Protein AF-A0A7X7BZ34-F1 (afdb_monomer)

Radius of gyration: 19.36 Å; Cα contacts (8 Å, |Δi|>4): 302; chains: 1; bounding box: 73×27×39 Å

Sequence (158 aa):
MKRILVLFIMVAILLSGCAGNSQFKVGEKMSEINNKHTPYISINSLNAYESSGNYFIVIGTEGVAEKLVEFSSERQSIRAQGLNLVKSQDINKFLNMDINKLKKELGQPHVDVGSGFYIPAYITDDAYLICFELEDDIVFEVIKRDLLTNDIIARVNN

Solvent-accessible surface area (backbone atoms only — not comparable to full-atom values): 8963 Å² total; per-residue (Å²): 115,78,73,62,58,55,54,56,56,54,54,54,55,65,71,62,67,75,70,69,78,67,89,73,59,66,72,40,46,43,65,65,50,52,74,77,43,74,60,84,39,79,43,81,43,38,33,25,34,76,56,97,74,29,37,37,43,34,35,37,56,100,57,27,22,57,24,35,38,33,26,43,82,85,32,43,64,75,48,66,40,81,63,80,65,39,78,79,69,79,65,71,79,50,57,73,32,44,51,68,59,50,34,71,76,70,42,77,62,75,44,61,58,41,89,94,51,83,20,48,21,40,45,29,47,63,45,31,37,41,38,37,39,60,53,96,58,22,24,46,31,39,38,35,29,35,62,86,79,70,42,77,79,46,74,48,71,122

Foldseek 3Di:
DVVVVVVVVVVVVVVVPPPPPPPDDFFDFLVVVCVVFPFPDDQPQWTWTDDPQKIKIFRDDPRTGHWIWIAHPQQATPDIDNDDAAADDDPQVQAFPAQVVVCVVGNFAPDQRDDVDGWGWGAHRSAWIWTFDDDPRTGAKIWIAHSVPRDGPDIDGD

pLDDT: mean 90.13, std 16.09, range [41.19, 98.75]

Nearest PDB structures (foldseek):
  3v4r-assembly1_A  TM=5.993E-01  e=7.724E-01  Bacillus subtilis
  3v4r-assembly1_B  TM=5.980E-01  e=8.610E-01  Bacillus subtilis
  5ndv-assembly2_S4  TM=2.446E-01  e=5.003E-01  Saccharomyces cerevisiae S288C
  7qep-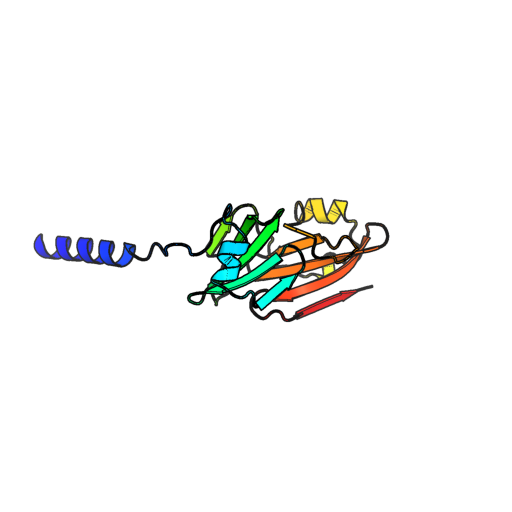assembly1_S4  TM=3.205E-01  e=1.403E+00  Encephalitozoon cuniculi GB-M1
  9cai-assembly1_AE  TM=2.399E-01  e=7.316E-01  Caenorhabditis elegans

Mean predicted aligned error: 7.49 Å

Structure (mmCIF, N/CA/C/O backbone):
data_AF-A0A7X7BZ34-F1
#
_entry.id   AF-A0A7X7BZ34-F1
#
loop_
_atom_site.group_PDB
_atom_site.id
_atom_site.type_symbol
_atom_site.label_atom_id
_atom_site.label_alt_id
_atom_site.label_comp_id
_atom_site.label_asym_id
_atom_site.label_entity_id
_atom_site.label_seq_id
_atom_site.pdbx_PDB_ins_code
_atom_site.Cartn_x
_atom_site.Cartn_y
_atom_site.Cartn_z
_atom_site.occupancy
_atom_site.B_iso_or_equiv
_atom_site.auth_seq_id
_atom_site.auth_comp_id
_atom_site.auth_asym_id
_atom_site.auth_atom_id
_atom_site.pdbx_PDB_model_num
ATOM 1 N N . MET A 1 1 ? -55.205 -5.028 3.505 1.00 49.44 1 MET A N 1
ATOM 2 C CA . MET A 1 1 ? -54.077 -4.583 2.650 1.00 49.44 1 MET A CA 1
ATOM 3 C C . MET A 1 1 ? -53.253 -3.439 3.250 1.00 49.44 1 MET A C 1
ATOM 5 O O . MET A 1 1 ? -52.039 -3.561 3.258 1.00 49.44 1 MET A O 1
ATOM 9 N N . LYS A 1 2 ? -53.848 -2.384 3.836 1.00 46.62 2 LYS A N 1
ATOM 10 C CA . LYS A 1 2 ? -53.083 -1.256 4.427 1.00 46.62 2 LYS A CA 1
ATOM 11 C C . LYS A 1 2 ? -52.150 -1.623 5.602 1.00 46.62 2 LYS A C 1
ATOM 13 O O . LYS A 1 2 ? -51.120 -0.990 5.760 1.00 46.62 2 LYS A O 1
ATOM 18 N N . ARG A 1 3 ? -52.469 -2.657 6.396 1.00 48.53 3 ARG A N 1
ATOM 19 C CA . ARG A 1 3 ? -51.644 -3.089 7.550 1.00 48.53 3 ARG A CA 1
ATOM 20 C C . ARG A 1 3 ? -50.399 -3.907 7.173 1.00 48.53 3 ARG A C 1
ATOM 22 O O . ARG A 1 3 ? -49.432 -3.893 7.918 1.00 48.53 3 ARG A O 1
ATOM 29 N N . ILE A 1 4 ? -50.408 -4.575 6.016 1.00 54.84 4 ILE A N 1
ATOM 30 C CA . ILE A 1 4 ? -49.273 -5.386 5.532 1.00 54.84 4 ILE A CA 1
ATOM 31 C C . ILE A 1 4 ? -48.187 -4.482 4.926 1.00 54.84 4 ILE A C 1
ATOM 33 O O . ILE A 1 4 ? -47.002 -4.737 5.106 1.00 54.84 4 ILE A O 1
ATOM 37 N N . LEU A 1 5 ? -48.588 -3.375 4.289 1.00 53.09 5 LEU A N 1
ATOM 38 C CA . LEU A 1 5 ? -47.661 -2.409 3.692 1.00 53.09 5 LEU A CA 1
ATOM 39 C C . LEU A 1 5 ? -46.805 -1.677 4.747 1.00 53.09 5 LEU A C 1
ATOM 41 O O . LEU A 1 5 ? -45.637 -1.396 4.507 1.00 53.09 5 LEU A O 1
ATOM 45 N N . VAL A 1 6 ? -47.365 -1.416 5.935 1.00 57.03 6 VAL A N 1
ATOM 46 C CA . VAL A 1 6 ? -46.649 -0.755 7.044 1.00 57.03 6 VAL A CA 1
ATOM 47 C C . VAL A 1 6 ? -45.566 -1.665 7.635 1.00 57.03 6 VAL A C 1
ATOM 49 O O . VAL A 1 6 ? -44.497 -1.182 8.001 1.00 57.03 6 VAL A O 1
ATOM 52 N N . LEU A 1 7 ? -45.800 -2.982 7.669 1.00 51.62 7 LEU A N 1
ATOM 53 C CA . LEU A 1 7 ? -44.834 -3.946 8.201 1.00 51.62 7 LEU A CA 1
ATOM 54 C C . LEU A 1 7 ? -43.578 -4.049 7.316 1.00 51.62 7 LEU A C 1
ATOM 56 O O . LEU A 1 7 ? -42.468 -4.120 7.833 1.00 51.62 7 LEU A O 1
ATOM 60 N N . PHE A 1 8 ? -43.740 -3.986 5.989 1.00 54.72 8 PHE A N 1
ATOM 61 C CA . PHE A 1 8 ? -42.615 -4.028 5.044 1.00 54.72 8 PHE A CA 1
ATOM 62 C C . PHE A 1 8 ? -41.714 -2.788 5.122 1.00 54.72 8 PHE A C 1
ATOM 64 O O . PHE A 1 8 ? -40.497 -2.905 4.997 1.00 54.72 8 PHE A O 1
ATOM 71 N N . ILE A 1 9 ? -42.286 -1.613 5.395 1.00 56.12 9 ILE A N 1
ATOM 72 C CA . ILE A 1 9 ? -41.516 -0.372 5.559 1.00 56.12 9 ILE A CA 1
ATOM 73 C C . ILE A 1 9 ? -40.713 -0.399 6.871 1.00 56.12 9 ILE A C 1
ATOM 75 O O . ILE A 1 9 ? -39.565 0.035 6.894 1.00 56.12 9 ILE A O 1
ATOM 79 N N . MET A 1 10 ? -41.260 -0.976 7.948 1.00 51.56 10 MET A N 1
ATOM 80 C CA . MET A 1 10 ? -40.542 -1.112 9.224 1.00 51.56 10 MET A CA 1
ATOM 81 C C . MET A 1 10 ? -39.366 -2.102 9.147 1.00 51.56 10 MET A C 1
ATOM 83 O O . MET A 1 10 ? -38.316 -1.847 9.732 1.00 51.56 10 MET A O 1
ATOM 87 N N . VA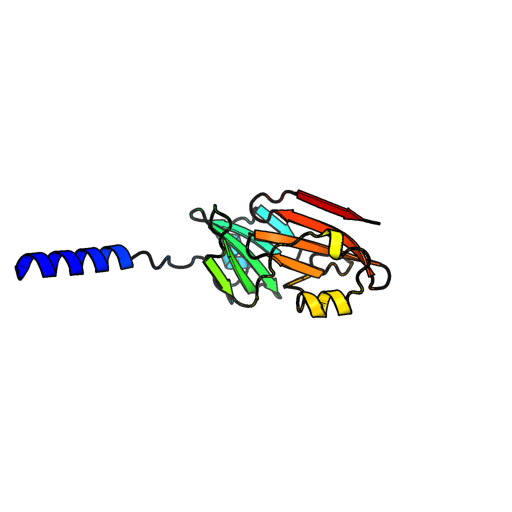L A 1 11 ? -39.503 -3.193 8.381 1.00 55.12 11 VAL A N 1
ATOM 88 C CA . VAL A 1 11 ? -38.413 -4.161 8.150 1.00 55.12 11 VAL A CA 1
ATOM 89 C C . VAL A 1 11 ? -37.300 -3.561 7.279 1.00 55.12 11 VAL A C 1
ATOM 91 O O . VAL A 1 11 ? -36.125 -3.800 7.547 1.00 55.12 11 VAL A O 1
ATOM 94 N N . ALA A 1 12 ? -37.636 -2.715 6.300 1.00 56.34 12 ALA A N 1
ATOM 95 C CA . ALA A 1 12 ? -36.636 -2.017 5.485 1.00 56.34 12 ALA A CA 1
ATOM 96 C C . ALA A 1 12 ? -35.788 -1.020 6.304 1.00 56.34 12 ALA A C 1
ATOM 98 O O . ALA A 1 12 ? -34.589 -0.881 6.064 1.00 56.34 12 ALA A O 1
ATOM 99 N N . ILE A 1 13 ? -36.377 -0.370 7.316 1.00 54.69 13 ILE A N 1
ATOM 100 C CA . ILE A 1 13 ? -35.661 0.572 8.195 1.00 54.69 13 ILE A CA 1
ATOM 101 C C . ILE A 1 13 ? -34.742 -0.170 9.183 1.00 54.69 13 ILE A C 1
ATOM 103 O O . ILE A 1 13 ? -33.645 0.306 9.463 1.00 54.69 13 ILE A O 1
ATOM 107 N N . LEU A 1 14 ? -35.124 -1.366 9.648 1.00 49.72 14 LEU A N 1
ATOM 108 C CA . LEU A 1 14 ? -34.273 -2.200 10.513 1.00 49.72 14 LEU A CA 1
ATOM 109 C C . LEU A 1 14 ? -33.054 -2.784 9.777 1.00 49.72 14 LEU A C 1
ATOM 111 O O . LEU A 1 14 ? -32.010 -2.977 10.391 1.00 49.72 14 LEU A O 1
ATOM 115 N N . LEU A 1 15 ? -33.155 -3.005 8.463 1.00 49.62 15 LEU A N 1
ATOM 116 C CA . LEU A 1 15 ? -32.031 -3.445 7.623 1.00 49.62 15 LEU A CA 1
ATOM 117 C C . LEU A 1 15 ? -31.110 -2.295 7.180 1.00 49.62 15 LEU A C 1
ATOM 119 O O . LEU A 1 15 ? -30.012 -2.540 6.693 1.00 49.62 15 LEU A O 1
ATOM 123 N N . SER A 1 16 ? -31.527 -1.043 7.380 1.00 47.03 16 SER A N 1
ATOM 124 C CA . SER A 1 16 ? -30.736 0.150 7.041 1.00 47.03 16 SER A CA 1
ATOM 125 C C . SER A 1 16 ? -29.812 0.605 8.187 1.00 47.03 16 SER A C 1
ATOM 127 O O . SER A 1 16 ? -29.106 1.601 8.056 1.00 47.03 16 SER A O 1
ATOM 129 N N . GLY A 1 17 ? -29.823 -0.106 9.323 1.00 43.59 17 GLY A N 1
ATOM 130 C CA . GLY A 1 17 ? -29.117 0.258 10.558 1.00 43.59 17 GLY A CA 1
ATOM 131 C C . GLY A 1 17 ? -27.649 -0.173 10.655 1.00 43.59 17 GLY A C 1
ATOM 132 O O . GLY A 1 17 ? -27.000 0.150 11.645 1.00 43.59 17 GLY A O 1
ATOM 133 N N . CYS A 1 18 ? -27.092 -0.854 9.653 1.00 43.91 18 CYS A N 1
ATOM 134 C CA . CYS A 1 18 ? -25.664 -1.184 9.605 1.00 43.91 18 CYS A CA 1
ATOM 135 C C . CYS A 1 18 ? -24.870 -0.129 8.822 1.00 43.91 18 CYS A C 1
ATOM 137 O O . CYS A 1 18 ? -24.032 -0.459 7.990 1.00 43.91 18 CYS A O 1
ATOM 139 N N . ALA A 1 19 ? -25.104 1.158 9.090 1.00 41.19 19 ALA A N 1
ATOM 140 C CA . ALA A 1 19 ? -24.083 2.160 8.815 1.00 41.19 19 ALA A CA 1
ATOM 141 C C . ALA A 1 19 ? -22.983 1.947 9.862 1.00 41.19 19 ALA A C 1
ATOM 143 O O . ALA A 1 19 ? -23.014 2.539 10.941 1.00 41.19 19 ALA A O 1
ATOM 144 N N . GLY A 1 20 ? -22.086 0.995 9.583 1.00 43.78 20 GLY A N 1
ATOM 145 C CA . GLY A 1 20 ? -20.952 0.669 10.435 1.00 43.78 20 GLY A CA 1
ATOM 146 C C . GLY A 1 20 ? -20.246 1.961 10.804 1.00 43.78 20 GLY A C 1
ATOM 147 O O . GLY A 1 20 ? -19.800 2.705 9.929 1.00 43.78 20 GLY A O 1
ATOM 148 N N . ASN A 1 21 ? -20.230 2.272 12.096 1.00 52.78 21 ASN A N 1
ATOM 149 C CA . ASN A 1 21 ? -19.551 3.446 12.605 1.00 52.78 21 ASN A CA 1
ATOM 150 C C . ASN A 1 21 ? -18.066 3.206 12.330 1.00 52.78 21 ASN A C 1
ATOM 152 O O . ASN A 1 21 ? -17.414 2.431 13.024 1.00 52.78 21 ASN A O 1
ATOM 156 N N . SER A 1 22 ? -17.589 3.741 11.212 1.00 59.72 22 SER A N 1
ATOM 157 C CA . SER A 1 22 ? -16.316 3.339 10.643 1.00 59.72 22 SER A CA 1
ATOM 158 C C . SER A 1 22 ? -15.207 3.636 11.646 1.00 59.72 22 SER A C 1
ATOM 160 O O . SER A 1 22 ? -15.065 4.792 12.058 1.00 59.72 22 SER A O 1
ATOM 162 N N . GLN A 1 23 ? -14.467 2.609 12.054 1.00 80.56 23 GLN A N 1
ATOM 163 C CA . GLN A 1 23 ? -13.676 2.683 13.277 1.00 80.56 23 GLN A CA 1
ATOM 164 C C . GLN A 1 23 ? -12.515 3.669 13.190 1.00 80.56 23 GLN A C 1
ATOM 166 O O . GLN A 1 23 ? -12.241 4.339 14.179 1.00 80.56 23 GLN A O 1
ATOM 171 N N . PHE A 1 24 ? -11.873 3.768 12.019 1.00 90.81 24 PHE A N 1
ATOM 172 C CA . PHE A 1 24 ? -10.771 4.703 11.759 1.00 90.81 24 PHE A CA 1
ATOM 173 C C . PHE A 1 24 ? -11.175 5.768 10.743 1.00 90.81 24 PHE A C 1
ATOM 175 O O . PHE A 1 24 ? -12.029 5.519 9.880 1.00 90.81 24 PHE A O 1
ATOM 182 N N . LYS A 1 25 ? -10.538 6.937 10.787 1.00 93.62 25 LYS A N 1
ATOM 183 C CA . LYS A 1 25 ? -10.755 8.022 9.816 1.00 93.62 25 LYS A CA 1
ATOM 184 C C . LYS A 1 25 ? -9.452 8.735 9.469 1.00 93.62 25 LYS A C 1
ATOM 186 O O . LYS A 1 25 ? -8.550 8.846 10.293 1.00 93.62 25 LYS A O 1
ATOM 191 N N . VAL A 1 26 ? -9.380 9.260 8.245 1.00 96.62 26 VAL A N 1
ATOM 192 C CA . VAL A 1 26 ? -8.323 10.212 7.872 1.00 96.62 26 VAL A CA 1
ATOM 193 C C . VAL A 1 26 ? -8.418 11.438 8.786 1.00 96.62 26 VAL A C 1
ATOM 195 O O . VAL A 1 26 ? -9.515 11.905 9.093 1.00 96.62 26 VAL A O 1
ATOM 198 N N . GLY A 1 27 ? -7.269 11.936 9.236 1.00 96.62 27 GLY A N 1
ATOM 199 C CA . GLY A 1 27 ? -7.138 13.022 10.206 1.00 96.62 27 GLY A CA 1
ATOM 200 C C . GLY A 1 27 ? -7.040 12.564 11.665 1.00 96.62 27 GLY A C 1
ATOM 201 O O . GLY A 1 27 ? -6.705 13.376 12.527 1.00 96.62 27 GLY A O 1
ATOM 202 N N . GLU A 1 28 ? -7.291 11.287 11.968 1.00 95.81 28 GLU A N 1
ATOM 203 C CA . GLU A 1 28 ? -7.055 10.749 13.310 1.00 95.81 28 GLU A CA 1
ATOM 204 C C . GLU A 1 28 ? -5.559 10.685 13.624 1.00 95.81 28 GLU A C 1
ATOM 206 O O . GLU A 1 28 ? -4.719 10.427 12.757 1.00 95.81 28 GLU A O 1
ATOM 211 N N . LYS A 1 29 ? -5.209 10.900 14.895 1.00 97.31 29 LYS A N 1
ATOM 212 C CA . LYS A 1 29 ? -3.826 10.743 15.342 1.00 97.31 29 LYS A CA 1
ATOM 213 C C . LYS A 1 29 ? -3.457 9.267 15.334 1.00 97.31 29 LYS A C 1
ATOM 215 O O . LYS A 1 29 ? -4.142 8.447 15.944 1.00 97.31 29 LYS A O 1
ATOM 220 N N . MET A 1 30 ? -2.307 8.945 14.753 1.00 97.25 30 MET A N 1
ATOM 221 C CA . MET A 1 30 ? -1.771 7.583 14.752 1.00 97.25 30 MET A CA 1
ATOM 222 C C . MET A 1 30 ? -1.589 7.047 16.175 1.00 97.25 30 MET A C 1
ATOM 224 O O . MET A 1 30 ? -1.812 5.866 16.416 1.00 97.25 30 MET A O 1
ATOM 228 N N . SER A 1 31 ? -1.252 7.905 17.144 1.00 96.19 31 SER A N 1
ATOM 229 C CA . SER A 1 31 ? -1.155 7.512 18.555 1.00 96.19 31 SER A CA 1
ATOM 230 C C . SER A 1 31 ? -2.495 7.073 19.151 1.00 96.19 31 SER A C 1
ATOM 232 O O . SER A 1 31 ? -2.530 6.132 19.936 1.00 96.19 31 SER A O 1
ATOM 234 N N . GLU A 1 32 ? -3.608 7.700 18.772 1.00 95.06 32 GLU A N 1
ATOM 235 C CA . GLU A 1 32 ? -4.939 7.319 19.257 1.00 95.06 32 GLU A CA 1
ATOM 236 C C . GLU A 1 32 ? -5.387 5.973 18.679 1.00 95.06 32 GLU A C 1
ATOM 238 O O . GLU A 1 32 ? -5.967 5.166 19.409 1.00 95.06 32 GLU A O 1
ATOM 243 N N . ILE A 1 33 ? -5.070 5.715 17.405 1.00 95.50 33 ILE A N 1
ATOM 244 C CA . ILE A 1 33 ? -5.289 4.416 16.757 1.00 95.50 33 ILE A CA 1
ATOM 245 C C . ILE A 1 33 ? -4.426 3.350 17.447 1.00 95.50 33 ILE A C 1
ATOM 247 O O . ILE A 1 33 ? -4.956 2.358 17.945 1.00 95.50 33 ILE A O 1
ATOM 251 N N . ASN A 1 34 ? -3.116 3.593 17.563 1.00 94.88 34 ASN A N 1
ATOM 252 C CA . ASN A 1 34 ? -2.142 2.642 18.111 1.00 94.88 34 ASN A CA 1
ATOM 253 C C . ASN A 1 34 ? -2.355 2.321 19.598 1.00 94.88 34 ASN A C 1
ATOM 255 O O . ASN A 1 34 ? -2.001 1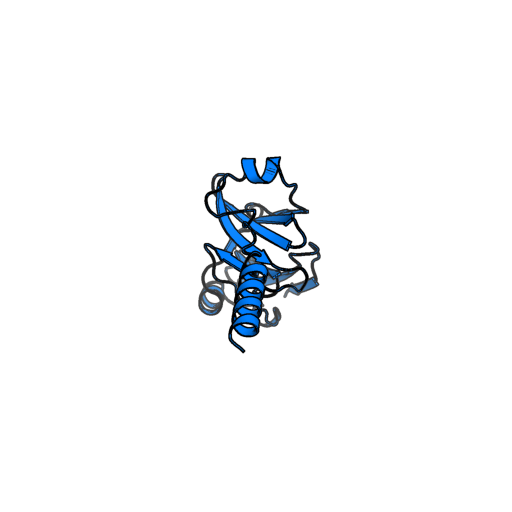.238 20.053 1.00 94.88 34 ASN A O 1
ATOM 259 N N . ASN A 1 35 ? -2.956 3.234 20.364 1.00 93.62 35 ASN A N 1
ATOM 260 C CA . ASN A 1 35 ? -3.309 2.980 21.763 1.00 93.62 35 ASN A CA 1
ATOM 261 C C . ASN A 1 35 ? -4.494 2.013 21.919 1.00 93.62 35 ASN A C 1
ATOM 263 O O . ASN A 1 35 ? -4.669 1.431 22.987 1.00 93.62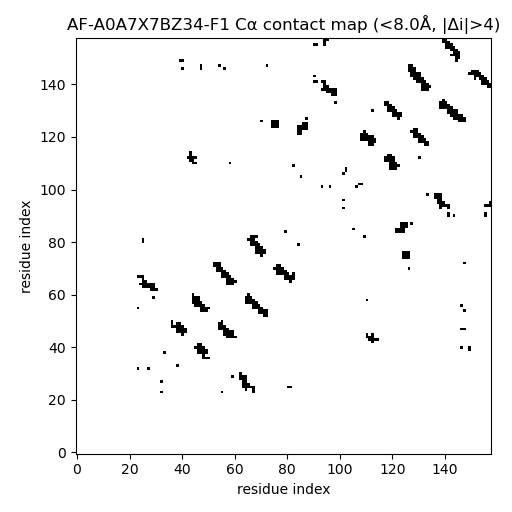 35 ASN A O 1
ATOM 267 N N . LYS A 1 36 ? -5.334 1.873 20.887 1.00 93.00 36 LYS A N 1
ATOM 268 C CA . LYS A 1 36 ? -6.525 1.005 20.896 1.00 93.00 36 LYS A CA 1
ATOM 269 C C . LYS A 1 36 ? -6.331 -0.266 20.070 1.00 93.00 36 LYS A C 1
ATOM 271 O O . LYS A 1 36 ? -7.007 -1.258 20.324 1.00 93.00 36 LYS A O 1
ATOM 276 N N . HIS A 1 37 ? -5.430 -0.223 19.091 1.00 94.75 37 HIS A N 1
ATOM 277 C CA . HIS A 1 37 ? -5.209 -1.278 18.112 1.00 94.75 37 HIS A CA 1
ATOM 278 C C . HIS A 1 37 ? -3.721 -1.512 17.902 1.00 94.75 37 HIS A C 1
ATOM 280 O O . HIS A 1 37 ? -2.963 -0.577 17.659 1.00 94.75 37 HIS A O 1
ATOM 286 N N . THR A 1 38 ? -3.308 -2.774 17.931 1.00 95.25 38 THR A N 1
ATOM 287 C CA . THR A 1 38 ? -1.947 -3.162 17.563 1.00 95.25 38 THR A CA 1
ATOM 288 C C . THR A 1 38 ? -1.905 -3.465 16.066 1.00 95.25 38 THR A C 1
ATOM 290 O O . THR A 1 38 ? -2.691 -4.300 15.612 1.00 95.25 38 THR A O 1
ATOM 293 N N . PRO A 1 39 ? -1.031 -2.810 15.284 1.00 97.38 39 PRO A N 1
ATOM 294 C CA . PRO A 1 39 ? -0.878 -3.154 13.880 1.00 97.38 39 PRO A CA 1
ATOM 295 C C . PRO A 1 39 ? -0.205 -4.526 13.739 1.00 97.38 39 PRO A C 1
ATOM 297 O O . PRO A 1 39 ? 0.767 -4.813 14.439 1.00 97.38 39 PRO A O 1
ATOM 300 N N . TYR A 1 40 ? -0.689 -5.360 12.818 1.00 97.62 40 TYR A N 1
ATOM 301 C CA . TYR A 1 40 ? -0.034 -6.629 12.462 1.00 97.62 40 TYR A CA 1
ATOM 302 C C . TYR A 1 40 ? 0.959 -6.469 11.297 1.00 97.62 40 TYR A C 1
ATOM 304 O O . TYR A 1 40 ? 1.816 -7.328 11.092 1.00 97.62 40 TYR A O 1
ATOM 312 N N . ILE A 1 41 ? 0.891 -5.346 10.570 1.00 98.00 41 ILE A N 1
ATOM 313 C CA . ILE A 1 41 ? 1.921 -4.889 9.625 1.00 98.00 41 ILE A CA 1
ATOM 314 C C . ILE A 1 41 ? 2.308 -3.466 10.003 1.00 98.00 41 ILE A C 1
ATOM 316 O O . ILE A 1 41 ? 1.435 -2.614 10.145 1.00 98.00 41 ILE A O 1
ATOM 320 N N . SER A 1 42 ? 3.606 -3.195 10.102 1.00 96.88 42 SER A N 1
ATOM 321 C CA . SER A 1 42 ? 4.145 -1.840 10.206 1.00 96.88 42 SER A CA 1
ATOM 322 C C . SER A 1 42 ? 5.366 -1.735 9.295 1.00 96.88 42 SER A C 1
ATOM 324 O O . SER A 1 42 ? 6.361 -2.429 9.506 1.00 96.88 42 SER A O 1
ATOM 326 N N . ILE A 1 43 ? 5.255 -0.936 8.232 1.00 95.88 43 ILE A N 1
ATOM 327 C CA . ILE A 1 43 ? 6.304 -0.709 7.233 1.00 95.88 43 ILE A CA 1
ATOM 328 C C . ILE A 1 43 ? 6.371 0.798 6.978 1.00 95.88 43 ILE A C 1
ATOM 330 O O . ILE A 1 43 ? 5.537 1.352 6.260 1.00 95.88 43 ILE A O 1
ATOM 334 N N . ASN A 1 44 ? 7.356 1.466 7.582 1.00 94.62 44 ASN A N 1
ATOM 335 C CA . ASN A 1 44 ? 7.458 2.929 7.605 1.00 94.62 44 ASN A CA 1
ATOM 336 C C . ASN A 1 44 ? 6.132 3.595 8.020 1.00 94.62 44 ASN A C 1
ATOM 338 O O . ASN A 1 44 ? 5.641 3.392 9.128 1.00 94.62 44 ASN A O 1
ATOM 342 N N . SER A 1 45 ? 5.551 4.405 7.133 1.00 95.25 45 SER A N 1
ATOM 343 C CA . SER A 1 45 ? 4.295 5.119 7.343 1.00 95.25 45 SER A CA 1
ATOM 344 C C . SER A 1 45 ? 3.059 4.240 7.154 1.00 95.25 45 SER A C 1
ATOM 346 O O . SER A 1 45 ? 1.977 4.630 7.595 1.00 95.25 45 SER A O 1
ATOM 348 N N . LEU A 1 46 ? 3.184 3.060 6.537 1.00 98.12 46 LEU A N 1
ATOM 349 C CA . LEU A 1 46 ? 2.079 2.130 6.327 1.00 98.12 46 LEU A CA 1
ATOM 350 C C . LEU A 1 46 ? 1.900 1.219 7.542 1.00 98.12 46 LEU A C 1
ATOM 352 O O . LEU A 1 46 ? 2.821 0.521 7.959 1.00 98.12 46 LEU A O 1
ATOM 356 N N . ASN A 1 47 ? 0.681 1.176 8.072 1.00 98.25 47 ASN A N 1
ATOM 357 C CA . ASN A 1 47 ? 0.282 0.282 9.150 1.00 98.25 47 ASN A CA 1
ATOM 358 C C . ASN A 1 47 ? -1.003 -0.458 8.766 1.00 98.25 47 ASN A C 1
ATOM 360 O O . ASN A 1 47 ? -1.931 0.152 8.234 1.00 98.25 47 ASN A O 1
ATOM 364 N N . ALA A 1 48 ? -1.066 -1.759 9.042 1.00 98.31 48 ALA A N 1
ATOM 365 C CA . ALA A 1 48 ? -2.257 -2.576 8.837 1.00 98.31 48 ALA A CA 1
ATOM 366 C C . ALA A 1 48 ? -2.817 -3.056 10.176 1.00 98.31 48 ALA A C 1
ATOM 368 O O . ALA A 1 48 ? -2.074 -3.560 11.019 1.00 98.31 48 ALA A O 1
ATOM 369 N N . TYR A 1 49 ? -4.127 -2.926 10.348 1.00 98.00 49 TYR A N 1
ATOM 370 C CA . TYR A 1 49 ? -4.850 -3.297 11.562 1.00 98.00 49 TYR A CA 1
ATOM 371 C C . TYR A 1 49 ? -6.029 -4.188 11.212 1.00 98.00 49 TYR A C 1
ATOM 373 O O . TYR A 1 49 ? -6.644 -4.030 10.158 1.00 98.00 49 TYR A O 1
ATOM 381 N N . GLU A 1 50 ? -6.358 -5.105 12.108 1.00 95.94 50 GLU A N 1
ATOM 382 C CA . GLU A 1 50 ? -7.582 -5.888 12.034 1.00 95.94 50 GLU A CA 1
ATOM 383 C C . GLU A 1 50 ? -8.538 -5.370 13.105 1.00 95.94 50 GLU A C 1
ATOM 385 O O . GLU A 1 50 ? -8.146 -5.157 14.257 1.00 95.94 50 GLU A O 1
ATOM 390 N N . SER A 1 51 ? -9.791 -5.129 12.729 1.00 93.38 51 SER A N 1
ATOM 391 C CA . SER A 1 51 ? -10.816 -4.777 13.700 1.00 93.38 51 SER A CA 1
ATOM 392 C C . SER A 1 51 ? -12.211 -5.122 13.205 1.00 93.38 51 SER A C 1
ATOM 394 O O . SER A 1 51 ? -12.581 -4.819 12.074 1.00 93.38 51 SER A O 1
ATOM 396 N N . SER A 1 52 ? -13.013 -5.734 14.078 1.00 90.19 52 SER A N 1
ATOM 397 C CA . SER A 1 52 ? -14.396 -6.137 13.780 1.00 90.19 52 SER A CA 1
ATOM 398 C C . SER A 1 52 ? -14.543 -6.990 12.504 1.00 90.19 52 SER A C 1
ATOM 400 O O . SER A 1 52 ? -15.555 -6.891 11.819 1.00 90.19 52 SER A O 1
ATOM 402 N N . GLY A 1 53 ? -13.535 -7.810 12.176 1.00 91.56 53 GLY A N 1
ATOM 403 C CA . GLY A 1 53 ? -13.514 -8.662 10.977 1.00 91.56 53 GLY A CA 1
ATOM 404 C C . GLY A 1 53 ? -13.106 -7.958 9.676 1.00 91.56 53 GLY A C 1
ATOM 405 O O . GLY A 1 53 ? -13.032 -8.613 8.640 1.00 91.56 53 GLY A O 1
ATOM 406 N N . ASN A 1 54 ? -12.813 -6.655 9.723 1.00 96.44 54 ASN A N 1
ATOM 407 C CA . ASN A 1 54 ? -12.297 -5.887 8.592 1.00 96.44 54 ASN A CA 1
ATOM 408 C C . ASN A 1 54 ? -10.812 -5.558 8.778 1.00 96.44 54 ASN A C 1
ATOM 410 O O . ASN A 1 54 ? -10.284 -5.530 9.894 1.00 96.44 54 ASN A O 1
ATOM 414 N N . TYR A 1 55 ? -10.160 -5.237 7.664 1.00 97.94 55 TYR A N 1
ATOM 415 C CA . TYR A 1 55 ? -8.747 -4.893 7.596 1.00 97.94 55 TYR A CA 1
ATOM 416 C C . TYR A 1 55 ? -8.583 -3.431 7.197 1.00 97.94 55 TYR A C 1
ATOM 418 O O . TYR A 1 55 ? -9.122 -2.984 6.187 1.00 97.94 55 TYR A O 1
ATOM 426 N N . PHE A 1 56 ? -7.821 -2.678 7.981 1.00 98.00 56 PHE A N 1
ATOM 427 C CA . PHE A 1 56 ? -7.607 -1.249 7.790 1.00 98.00 56 PHE A CA 1
ATOM 428 C C . PHE A 1 56 ? -6.144 -1.002 7.467 1.00 98.00 56 PHE A C 1
ATOM 430 O O . PHE A 1 56 ? -5.279 -1.288 8.292 1.00 98.00 56 PHE A O 1
ATOM 437 N N . ILE A 1 57 ? -5.872 -0.437 6.294 1.00 98.50 57 ILE A N 1
ATOM 438 C CA . ILE A 1 57 ? -4.530 -0.015 5.898 1.00 98.50 57 ILE A CA 1
ATOM 439 C C . ILE A 1 57 ? -4.469 1.500 6.013 1.00 98.50 57 ILE A C 1
ATOM 441 O O . ILE A 1 57 ? -5.164 2.220 5.293 1.00 98.50 57 ILE A O 1
ATOM 445 N N . VAL A 1 58 ? -3.655 1.971 6.949 1.00 98.31 58 VAL A N 1
ATOM 446 C CA . VAL A 1 58 ? -3.478 3.381 7.285 1.00 98.31 58 VAL A CA 1
ATOM 447 C C . VAL A 1 58 ? -2.087 3.807 6.843 1.00 98.31 58 VAL A C 1
ATOM 449 O O . VAL A 1 58 ? -1.103 3.182 7.230 1.00 98.31 58 VAL A O 1
ATOM 452 N N . ILE A 1 59 ? -1.990 4.882 6.066 1.00 98.50 59 ILE A N 1
ATOM 453 C CA . ILE A 1 59 ? -0.710 5.534 5.771 1.00 98.50 59 ILE A CA 1
ATOM 454 C C . ILE A 1 59 ? -0.685 6.840 6.555 1.00 98.50 59 I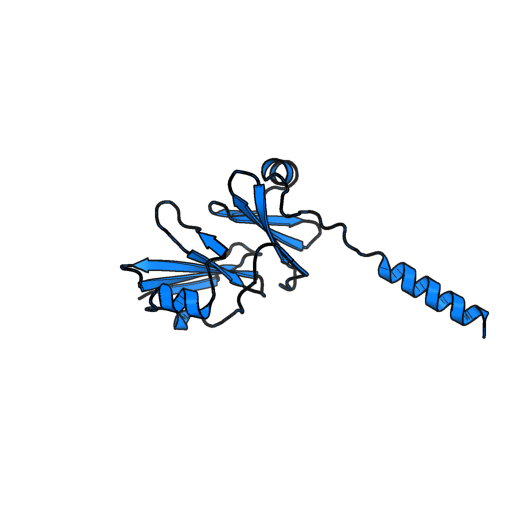LE A C 1
ATOM 456 O O . ILE A 1 59 ? -1.532 7.714 6.339 1.00 98.50 59 ILE A O 1
ATOM 460 N N . GLY A 1 60 ? 0.250 6.932 7.498 1.00 96.88 60 GLY A N 1
ATOM 461 C CA . GLY A 1 60 ? 0.390 8.071 8.392 1.00 96.88 60 GLY A CA 1
ATOM 462 C C . GLY A 1 60 ? 1.617 8.922 8.085 1.00 96.88 60 GLY A C 1
ATOM 463 O O . GLY A 1 60 ? 2.720 8.397 7.958 1.00 96.88 60 GLY A O 1
ATOM 464 N N . THR A 1 61 ? 1.435 10.237 8.061 1.00 93.75 61 THR A N 1
ATOM 465 C CA . THR A 1 61 ? 2.510 11.226 7.901 1.00 93.75 61 THR A CA 1
ATOM 466 C C . THR A 1 61 ? 2.458 12.168 9.097 1.00 93.75 61 THR A C 1
ATOM 468 O O . THR A 1 61 ? 1.375 12.517 9.564 1.00 93.75 61 THR A O 1
ATOM 471 N N . GLU A 1 62 ? 3.615 12.512 9.669 1.00 93.31 62 GLU A N 1
ATOM 472 C CA . GLU A 1 62 ? 3.708 13.416 10.835 1.00 93.31 62 GLU A CA 1
ATOM 473 C C . GLU A 1 62 ? 2.807 13.015 12.027 1.00 93.31 62 GLU A C 1
ATOM 475 O O . GLU A 1 62 ? 2.342 13.842 12.810 1.00 93.31 62 GLU A O 1
ATOM 480 N N . GLY A 1 63 ? 2.562 11.710 12.192 1.00 94.81 63 GLY A N 1
ATOM 481 C CA . GLY A 1 63 ? 1.752 11.170 13.286 1.00 94.81 63 GLY A CA 1
ATOM 482 C C . GLY A 1 63 ? 0.236 11.267 13.085 1.00 94.81 63 GLY A C 1
ATOM 483 O O . GLY A 1 63 ? -0.508 10.984 14.026 1.00 94.81 63 GLY A O 1
ATOM 484 N N . VAL A 1 64 ? -0.237 11.608 11.885 1.00 97.62 64 VAL A N 1
ATOM 485 C CA . VAL A 1 64 ? -1.662 11.676 11.525 1.00 97.62 64 VAL A CA 1
ATOM 486 C C . VAL A 1 64 ? -1.959 10.719 10.373 1.00 97.62 64 VAL A C 1
ATOM 488 O O . VAL A 1 64 ? -1.157 10.583 9.455 1.00 97.62 64 VAL A O 1
ATOM 491 N N . ALA A 1 65 ? -3.109 10.047 10.413 1.00 98.00 65 ALA A N 1
ATOM 492 C CA . ALA A 1 65 ? -3.587 9.204 9.323 1.00 98.00 65 ALA A CA 1
ATOM 493 C C . ALA A 1 65 ? -3.965 10.068 8.106 1.00 98.00 65 ALA A C 1
ATOM 495 O O . ALA A 1 65 ? -4.965 10.780 8.146 1.00 98.00 65 ALA A O 1
ATOM 496 N N . GLU A 1 66 ? -3.203 9.999 7.015 1.00 98.12 66 GLU A N 1
ATOM 497 C CA . GLU A 1 66 ? -3.475 10.772 5.792 1.00 98.12 66 GLU A CA 1
ATOM 498 C C . GLU A 1 66 ? -4.270 9.983 4.757 1.00 98.12 66 GLU A C 1
ATOM 500 O O . GLU A 1 66 ? -5.110 10.536 4.046 1.00 98.12 66 GLU A O 1
ATOM 505 N N . LYS A 1 67 ? -4.003 8.679 4.666 1.00 98.38 67 LYS A N 1
ATOM 506 C CA . LYS A 1 67 ? -4.691 7.777 3.742 1.00 98.38 67 LYS A CA 1
ATOM 507 C C . LYS A 1 67 ? -5.205 6.576 4.507 1.00 98.38 67 LYS A C 1
ATOM 509 O O . LYS A 1 67 ? -4.555 6.087 5.430 1.00 98.38 67 LYS A O 1
ATOM 514 N N . LEU A 1 68 ? -6.372 6.100 4.101 1.00 98.19 68 LEU A N 1
ATOM 515 C CA . LEU A 1 68 ? -7.036 4.969 4.726 1.00 98.19 68 LEU A CA 1
ATOM 516 C C . LEU A 1 68 ? -7.764 4.156 3.668 1.00 98.19 68 LEU A C 1
ATOM 518 O O . LEU A 1 68 ? -8.552 4.707 2.902 1.00 98.19 68 LEU A O 1
ATOM 522 N N . VAL A 1 69 ? -7.579 2.845 3.686 1.00 98.38 69 VAL A N 1
ATOM 523 C CA . VAL A 1 69 ? -8.462 1.910 2.991 1.00 98.38 69 VAL A CA 1
ATOM 524 C C . VAL A 1 69 ? -8.928 0.833 3.958 1.00 98.38 69 VAL A C 1
ATOM 526 O O . VAL A 1 69 ? -8.170 0.367 4.805 1.00 98.38 69 VAL A O 1
ATOM 529 N N . GLU A 1 70 ? -10.200 0.479 3.843 1.00 98.00 70 GLU A N 1
ATOM 530 C CA . GLU A 1 70 ? -10.832 -0.609 4.576 1.00 98.00 70 GLU A CA 1
ATOM 531 C C . GLU A 1 70 ? -11.190 -1.726 3.600 1.00 98.00 70 GLU A C 1
ATOM 533 O O . GLU A 1 70 ? -11.829 -1.472 2.573 1.00 98.00 70 GLU A O 1
ATOM 538 N N . PHE A 1 71 ? -10.800 -2.948 3.941 1.00 98.31 71 PHE A N 1
ATOM 539 C CA . PHE A 1 71 ? -11.102 -4.164 3.201 1.00 98.31 71 PHE A CA 1
ATOM 540 C C . PHE A 1 71 ? -11.926 -5.129 4.055 1.00 98.31 71 PHE A C 1
ATOM 542 O O . PHE A 1 71 ? -11.702 -5.239 5.262 1.00 98.31 71 PHE A O 1
ATOM 549 N N . SER A 1 72 ? -12.852 -5.849 3.423 1.00 97.50 72 SER A N 1
ATOM 550 C CA . SER A 1 72 ? -13.514 -7.003 4.037 1.00 97.50 72 SER A CA 1
ATOM 551 C C . SER A 1 72 ? -12.592 -8.230 4.053 1.00 97.50 72 SER A C 1
ATOM 553 O O . SER A 1 72 ? -11.569 -8.263 3.360 1.00 97.50 72 SER A O 1
ATOM 555 N N . SER A 1 73 ? -12.975 -9.282 4.780 1.00 96.25 73 SER A N 1
ATOM 556 C CA . SER A 1 73 ? -12.297 -10.587 4.735 1.00 96.25 73 SER A CA 1
ATOM 557 C C . SER A 1 73 ? -12.318 -11.253 3.356 1.00 96.25 73 SER A C 1
ATOM 559 O O . SER A 1 73 ? -11.446 -12.056 3.034 1.00 96.25 73 SER A O 1
ATOM 561 N N . GLU A 1 74 ? -13.265 -10.876 2.500 1.00 97.69 74 GLU A N 1
ATOM 562 C CA . GLU A 1 74 ? -13.367 -11.300 1.100 1.00 97.69 74 GLU A CA 1
ATOM 563 C C . GLU A 1 74 ? -12.535 -10.417 0.155 1.00 97.69 74 GLU A C 1
ATOM 565 O O . GLU A 1 74 ? -12.707 -10.497 -1.061 1.00 97.69 74 GLU A O 1
ATOM 570 N N . ARG A 1 75 ? -11.636 -9.580 0.697 1.00 97.12 75 ARG A N 1
ATOM 571 C CA . ARG A 1 75 ? -10.733 -8.676 -0.042 1.00 97.12 75 ARG A CA 1
ATOM 572 C C . ARG A 1 75 ? -11.435 -7.570 -0.822 1.00 97.12 75 ARG A C 1
ATOM 574 O O . ARG A 1 75 ? -10.838 -6.969 -1.708 1.00 97.12 75 ARG A O 1
ATOM 581 N N . GLN A 1 76 ? -12.690 -7.269 -0.508 1.00 96.88 76 GLN A N 1
ATOM 582 C CA . GLN A 1 76 ? -13.400 -6.180 -1.170 1.00 96.88 76 GLN A CA 1
ATOM 583 C C . GLN A 1 76 ? -13.065 -4.857 -0.493 1.00 96.88 76 GLN A C 1
ATOM 585 O O . GLN A 1 76 ? -13.186 -4.743 0.727 1.00 96.88 76 GLN A O 1
ATOM 590 N N . SER A 1 77 ? -12.674 -3.842 -1.269 1.00 96.50 77 SER A N 1
ATOM 591 C CA . SER A 1 77 ? -12.555 -2.484 -0.737 1.00 96.50 77 SER A CA 1
ATOM 592 C C . SER A 1 77 ? -13.937 -1.955 -0.348 1.00 96.50 77 SER A C 1
ATOM 594 O O . SER A 1 77 ? -14.798 -1.740 -1.201 1.00 96.50 77 SER A O 1
ATOM 596 N N . ILE A 1 78 ? -14.143 -1.747 0.952 1.00 95.81 78 ILE A N 1
ATOM 597 C CA . ILE A 1 78 ? -15.377 -1.191 1.520 1.00 95.81 78 ILE A CA 1
ATOM 598 C C . ILE A 1 78 ? -15.355 0.335 1.392 1.00 95.81 78 ILE A C 1
ATOM 600 O O . ILE A 1 78 ? -16.355 0.956 1.030 1.00 95.81 78 ILE A O 1
ATOM 604 N N . ARG A 1 79 ? -14.203 0.952 1.682 1.00 95.25 79 ARG A N 1
ATOM 605 C CA . ARG A 1 79 ? -13.964 2.384 1.460 1.00 95.25 79 ARG A CA 1
ATOM 606 C C . ARG A 1 79 ? -12.482 2.680 1.276 1.00 95.25 79 ARG A C 1
ATOM 608 O O . ARG A 1 79 ? -11.635 2.022 1.872 1.00 95.25 79 ARG A O 1
ATOM 615 N N . ALA A 1 80 ? -12.198 3.758 0.554 1.00 97.31 80 ALA A N 1
ATOM 616 C CA . ALA A 1 80 ? -10.879 4.370 0.451 1.00 97.31 80 ALA A CA 1
ATOM 617 C C . ALA A 1 80 ? -10.996 5.889 0.661 1.00 97.31 80 ALA A C 1
ATOM 619 O O . ALA A 1 80 ? -11.958 6.514 0.215 1.00 97.31 80 ALA A O 1
ATOM 620 N N . GLN A 1 81 ? -10.037 6.483 1.367 1.00 97.38 81 GLN A N 1
ATOM 621 C CA . GLN A 1 81 ? -9.958 7.913 1.665 1.00 97.38 81 GLN A CA 1
ATOM 622 C C . GLN A 1 81 ? -8.521 8.394 1.458 1.00 97.38 81 GLN A C 1
ATOM 624 O O . GLN A 1 81 ? -7.588 7.797 1.990 1.00 97.38 81 GLN A O 1
ATOM 629 N N . GLY A 1 82 ? -8.337 9.474 0.697 1.00 95.44 82 GLY A N 1
ATOM 630 C CA . GLY A 1 82 ? -7.008 10.046 0.431 1.00 95.44 82 GLY A CA 1
ATOM 631 C C . GLY A 1 82 ? -6.149 9.258 -0.571 1.00 95.44 82 GLY A C 1
ATOM 632 O O . GLY A 1 82 ? -4.980 9.587 -0.767 1.00 95.44 82 GLY A O 1
ATOM 633 N N . LEU A 1 83 ? -6.701 8.226 -1.218 1.00 95.75 83 LEU A N 1
ATOM 634 C CA . LEU A 1 83 ? -6.025 7.434 -2.249 1.00 95.75 83 LEU A CA 1
ATOM 635 C C . LEU A 1 83 ? -7.018 6.818 -3.241 1.00 95.75 83 LEU A C 1
ATOM 637 O O . LEU A 1 83 ? -8.179 6.598 -2.900 1.00 95.75 83 LEU A O 1
ATOM 641 N N . ASN A 1 84 ? -6.527 6.491 -4.438 1.00 96.38 84 ASN A N 1
ATOM 642 C CA . ASN A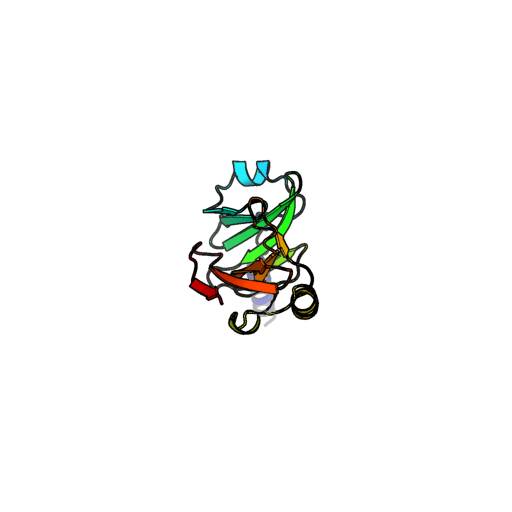 1 84 ? -7.255 5.729 -5.450 1.00 96.38 84 ASN A CA 1
ATOM 643 C C . ASN A 1 84 ? -6.563 4.380 -5.628 1.00 96.38 84 ASN A C 1
ATOM 645 O O . ASN A 1 84 ? -5.413 4.349 -6.042 1.00 96.38 84 ASN A O 1
ATOM 649 N N . LEU A 1 85 ? -7.239 3.277 -5.317 1.00 98.06 85 LEU A N 1
ATOM 650 C CA . LEU A 1 85 ? -6.641 1.944 -5.421 1.00 98.06 85 LEU A CA 1
ATOM 651 C C . LEU A 1 85 ? -6.318 1.587 -6.875 1.00 98.06 85 LEU A C 1
ATOM 653 O O . LEU A 1 85 ? -7.048 1.966 -7.796 1.00 98.06 85 LEU A O 1
ATOM 657 N N . VAL A 1 86 ? -5.234 0.840 -7.075 1.00 98.00 86 VAL A N 1
ATOM 658 C CA . VAL A 1 86 ? -4.873 0.325 -8.402 1.00 98.00 86 VAL A CA 1
ATOM 659 C C . VAL A 1 86 ? -5.514 -1.041 -8.627 1.00 98.00 86 VAL A C 1
ATOM 661 O O . VAL A 1 86 ? -5.780 -1.773 -7.682 1.00 98.00 86 VAL A O 1
ATOM 664 N N . LYS A 1 87 ? -5.749 -1.425 -9.879 1.00 97.12 87 LYS A N 1
ATOM 665 C CA . LYS A 1 87 ? -6.238 -2.778 -10.162 1.00 97.12 87 LYS A CA 1
ATOM 666 C C . LYS A 1 87 ? -5.129 -3.802 -9.978 1.00 97.12 87 LYS A C 1
ATOM 668 O O . LYS A 1 87 ? -4.001 -3.581 -10.428 1.00 97.12 87 LYS A O 1
ATOM 673 N N . SER A 1 88 ? -5.473 -4.944 -9.394 1.00 93.31 88 SER A N 1
ATOM 674 C CA . SER A 1 88 ? -4.611 -6.128 -9.424 1.00 93.31 88 SER A CA 1
ATOM 675 C C . SER A 1 88 ? -4.291 -6.525 -10.863 1.00 93.31 88 SER A C 1
ATOM 677 O O . SER A 1 88 ? -5.170 -6.589 -11.725 1.00 93.31 88 SER A O 1
ATOM 679 N N . GLN A 1 89 ? -3.020 -6.791 -11.136 1.00 93.62 89 GLN A N 1
ATOM 680 C CA . GLN A 1 89 ? -2.542 -7.205 -12.450 1.00 93.62 89 GLN A CA 1
ATOM 681 C C . GLN A 1 89 ? -1.248 -8.003 -12.318 1.00 93.62 89 GLN A C 1
ATOM 683 O O . GLN A 1 89 ? -0.631 -8.021 -11.251 1.00 93.62 89 GLN A O 1
ATOM 688 N N . ASP A 1 90 ? -0.858 -8.683 -13.396 1.00 96.06 90 ASP A N 1
ATOM 689 C CA . ASP A 1 90 ? 0.405 -9.415 -13.447 1.00 96.06 90 ASP A CA 1
ATOM 690 C C . ASP A 1 90 ? 1.578 -8.459 -13.199 1.00 96.06 90 ASP A C 1
ATOM 692 O O . ASP A 1 90 ? 1.750 -7.479 -13.927 1.00 96.06 90 ASP A O 1
ATOM 696 N N . ILE A 1 91 ? 2.362 -8.739 -12.156 1.00 97.19 91 ILE A N 1
ATOM 697 C CA . ILE A 1 91 ? 3.475 -7.889 -11.731 1.00 97.19 91 ILE A CA 1
ATOM 698 C C . ILE A 1 91 ? 4.691 -8.002 -12.657 1.00 97.19 91 ILE A C 1
ATOM 700 O O . ILE A 1 91 ? 5.486 -7.068 -12.716 1.00 97.19 91 ILE A O 1
ATOM 704 N N . ASN A 1 92 ? 4.809 -9.089 -13.432 1.00 97.50 92 ASN A N 1
ATOM 705 C CA . ASN A 1 92 ? 5.925 -9.296 -14.363 1.00 97.50 92 ASN A CA 1
ATOM 706 C C . ASN A 1 92 ? 6.024 -8.178 -15.405 1.00 97.50 92 ASN A C 1
ATOM 708 O O . ASN A 1 92 ? 7.115 -7.806 -15.825 1.00 97.50 92 ASN A O 1
ATOM 712 N N . LYS A 1 93 ? 4.885 -7.602 -15.803 1.00 96.88 93 LYS A N 1
ATOM 713 C CA . LYS A 1 93 ? 4.834 -6.570 -16.846 1.00 96.88 93 LYS A CA 1
ATOM 714 C C . LYS A 1 93 ? 5.537 -5.263 -16.467 1.00 96.88 93 LYS A C 1
ATOM 716 O O . LYS A 1 93 ? 5.747 -4.420 -17.335 1.00 96.88 93 LYS A O 1
ATOM 721 N N . PHE A 1 94 ? 5.800 -5.059 -15.178 1.00 97.69 94 PHE A N 1
ATOM 722 C CA . PHE A 1 94 ? 6.449 -3.853 -14.681 1.00 97.69 94 PHE A CA 1
ATOM 723 C C . PHE A 1 94 ? 7.963 -3.996 -14.557 1.00 97.69 94 PHE A C 1
ATOM 725 O O . PHE A 1 94 ? 8.637 -2.991 -14.364 1.00 97.69 94 PHE A O 1
ATOM 732 N N . LEU A 1 95 ? 8.498 -5.215 -14.656 1.00 97.69 95 LEU A N 1
ATOM 733 C CA . LEU A 1 95 ? 9.937 -5.433 -14.627 1.00 97.69 95 LEU A CA 1
ATOM 734 C C . LEU A 1 95 ? 10.595 -4.689 -15.799 1.00 97.69 95 LEU A C 1
ATOM 736 O O . LEU A 1 95 ? 10.062 -4.682 -16.911 1.00 97.69 95 LEU A O 1
ATOM 740 N N . ASN A 1 96 ? 11.742 -4.057 -15.551 1.00 97.75 96 ASN A N 1
ATOM 741 C CA . ASN A 1 96 ? 12.464 -3.211 -16.505 1.00 97.75 96 ASN A CA 1
ATOM 742 C C . ASN A 1 96 ? 11.680 -1.973 -16.991 1.00 97.75 96 ASN A C 1
ATOM 744 O O . ASN A 1 96 ? 12.016 -1.375 -18.017 1.00 97.75 96 ASN A O 1
ATOM 748 N N . MET A 1 97 ? 10.617 -1.575 -16.286 1.00 98.06 97 MET A N 1
ATOM 749 C CA . MET A 1 97 ? 9.878 -0.351 -16.589 1.00 98.06 97 MET A CA 1
ATOM 750 C C . MET A 1 97 ? 10.562 0.863 -15.954 1.00 98.06 97 MET A C 1
ATOM 752 O O . MET A 1 97 ? 10.898 0.843 -14.776 1.00 98.06 97 MET A O 1
ATOM 756 N N . ASP A 1 98 ? 10.706 1.945 -16.716 1.00 98.06 98 ASP A N 1
ATOM 757 C CA . ASP A 1 98 ? 11.106 3.253 -16.185 1.00 98.06 98 ASP A CA 1
ATOM 758 C C . ASP A 1 98 ? 10.057 3.801 -15.202 1.00 98.06 98 ASP A C 1
ATOM 760 O O . ASP A 1 98 ? 8.847 3.717 -15.449 1.00 98.06 98 ASP A O 1
ATOM 764 N N . ILE A 1 99 ? 10.504 4.409 -14.102 1.00 97.69 99 ILE A N 1
ATOM 765 C CA . ILE A 1 99 ? 9.626 4.911 -13.042 1.00 97.69 99 ILE A CA 1
ATOM 766 C C . ILE A 1 99 ? 8.615 5.958 -13.538 1.00 97.69 99 ILE A C 1
ATOM 768 O O . ILE A 1 99 ? 7.477 5.999 -13.062 1.00 97.69 99 ILE A O 1
ATOM 772 N N . ASN A 1 100 ? 8.966 6.801 -14.510 1.00 98.06 100 ASN A N 1
ATOM 773 C CA . ASN A 1 100 ? 8.035 7.789 -15.053 1.00 98.06 100 ASN A CA 1
ATOM 774 C C . ASN A 1 100 ? 6.944 7.106 -15.877 1.00 98.06 100 ASN A C 1
ATOM 776 O O . ASN A 1 100 ? 5.78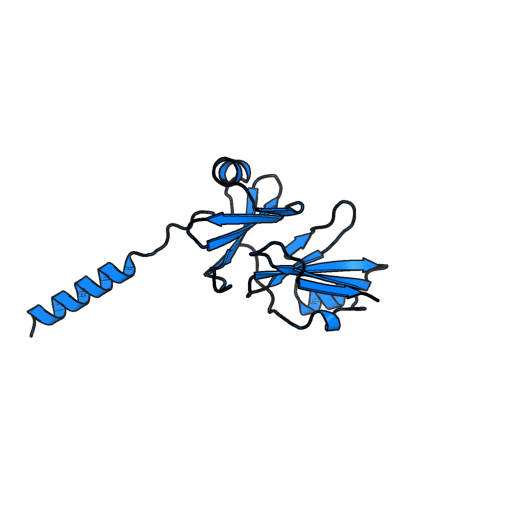0 7.514 -15.824 1.00 98.06 100 ASN A O 1
ATOM 780 N N . LYS A 1 101 ? 7.292 6.032 -16.596 1.00 98.12 101 LYS A N 1
ATOM 781 C CA . LYS A 1 101 ? 6.305 5.186 -17.275 1.00 98.12 101 LYS A CA 1
ATOM 782 C C . LYS A 1 101 ? 5.409 4.464 -16.266 1.00 98.12 101 LYS A C 1
ATOM 784 O O . LYS A 1 101 ? 4.191 4.507 -16.433 1.00 98.12 101 LYS A O 1
ATOM 789 N N . LEU A 1 102 ? 5.973 3.913 -15.191 1.00 97.94 102 LEU A N 1
ATOM 790 C CA . LEU A 1 102 ? 5.207 3.295 -14.104 1.00 97.94 102 LEU A CA 1
ATOM 791 C C . LEU A 1 102 ? 4.194 4.283 -13.505 1.00 97.94 102 LEU A C 1
ATOM 793 O O . LEU A 1 102 ? 3.009 3.972 -13.405 1.00 97.94 102 LEU A O 1
ATOM 797 N N . LYS A 1 103 ? 4.635 5.506 -13.186 1.00 97.94 103 LYS A N 1
ATOM 798 C CA . LYS A 1 103 ? 3.773 6.575 -12.653 1.00 97.94 103 LYS A CA 1
ATOM 799 C C . LYS A 1 103 ? 2.702 7.028 -13.643 1.00 97.94 103 LYS A C 1
ATOM 801 O O . LYS A 1 103 ? 1.611 7.423 -13.243 1.00 97.94 103 LYS A O 1
ATOM 806 N N . LYS A 1 104 ? 2.985 6.976 -14.945 1.00 98.00 104 LYS A N 1
ATOM 807 C CA . LYS A 1 104 ? 1.989 7.258 -15.985 1.00 98.00 104 LYS A CA 1
ATOM 808 C C . LYS A 1 104 ? 0.917 6.168 -16.056 1.00 98.00 104 LYS A C 1
ATOM 810 O O . LYS A 1 104 ? -0.236 6.487 -16.329 1.00 98.00 104 LYS A O 1
ATOM 815 N N . GLU A 1 105 ? 1.288 4.910 -15.825 1.00 96.75 105 GLU A N 1
ATOM 816 C CA . GLU A 1 105 ? 0.357 3.776 -15.843 1.00 96.75 105 GLU A CA 1
ATOM 817 C C . GLU A 1 105 ? -0.469 3.656 -14.555 1.00 96.75 105 GLU A C 1
ATOM 819 O O . GLU A 1 105 ? -1.661 3.363 -14.627 1.00 96.75 105 GLU A O 1
ATOM 824 N N . LEU A 1 106 ? 0.144 3.876 -13.389 1.00 97.31 106 LEU A N 1
A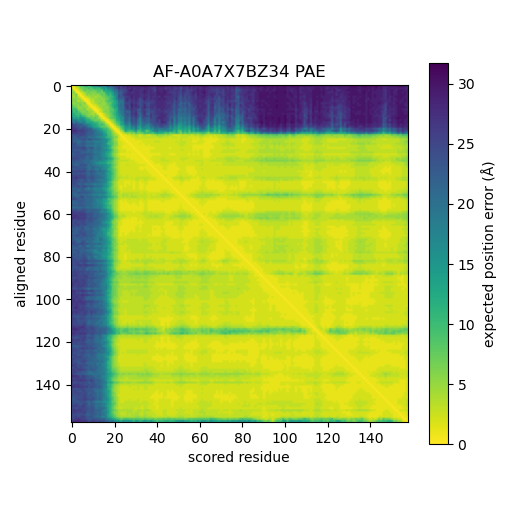TOM 825 C CA . LEU A 1 106 ? -0.472 3.623 -12.079 1.00 97.31 106 LEU A CA 1
ATOM 826 C C . LEU A 1 106 ? -0.855 4.886 -11.299 1.00 97.31 106 LEU A C 1
ATOM 828 O O . LEU A 1 106 ? -1.555 4.793 -10.294 1.00 97.31 106 LEU A O 1
ATOM 832 N N . GLY A 1 107 ? -0.417 6.062 -11.745 1.00 96.88 107 GLY A N 1
ATOM 833 C CA . GLY A 1 107 ? -0.505 7.297 -10.972 1.00 96.88 107 GLY A CA 1
ATOM 834 C C . GLY A 1 107 ? 0.668 7.464 -10.005 1.00 96.88 107 GLY A C 1
ATOM 835 O O . GLY A 1 107 ? 1.705 6.818 -10.128 1.00 96.88 107 GLY A O 1
ATOM 836 N N . GLN A 1 108 ? 0.529 8.373 -9.039 1.00 96.94 108 GLN A N 1
ATOM 837 C CA . GLN A 1 108 ? 1.559 8.553 -8.013 1.00 96.94 108 GLN A CA 1
ATOM 838 C C . GLN A 1 108 ? 1.529 7.395 -7.000 1.00 96.94 108 GLN A C 1
ATOM 840 O O . GLN A 1 108 ? 0.435 6.949 -6.644 1.00 96.94 108 GLN A O 1
ATOM 845 N N . PRO A 1 109 ? 2.692 6.952 -6.485 1.00 97.94 109 PRO A N 1
ATOM 846 C CA . PRO A 1 109 ? 2.758 5.948 -5.428 1.00 97.94 109 PRO A CA 1
ATOM 847 C C . PRO A 1 109 ? 1.892 6.322 -4.226 1.00 97.94 109 PRO A C 1
ATOM 849 O O . PRO A 1 109 ? 1.795 7.490 -3.832 1.00 97.94 109 PRO A O 1
ATOM 852 N N . HIS A 1 110 ? 1.263 5.324 -3.613 1.00 98.25 110 HIS A N 1
ATOM 853 C CA . HIS A 1 110 ? 0.444 5.553 -2.425 1.00 98.25 110 HIS A CA 1
ATOM 854 C C . HIS A 1 110 ? 1.310 5.819 -1.202 1.00 98.25 110 HIS A C 1
ATOM 856 O O . HIS A 1 110 ? 0.927 6.628 -0.356 1.00 98.25 110 HIS A O 1
ATOM 862 N N . VAL A 1 111 ? 2.465 5.167 -1.130 1.00 97.81 111 VAL A N 1
ATOM 863 C CA . VAL A 1 111 ? 3.396 5.250 -0.010 1.00 97.81 111 VAL A CA 1
ATOM 864 C C . VAL A 1 111 ? 4.813 4.915 -0.480 1.00 97.81 111 VAL A C 1
ATOM 866 O O . VAL A 1 111 ? 4.984 4.239 -1.495 1.00 97.81 111 VAL A O 1
ATOM 869 N N . ASP A 1 112 ? 5.813 5.398 0.252 1.00 97.12 112 ASP A N 1
ATOM 870 C CA . ASP A 1 112 ? 7.192 4.914 0.185 1.00 97.12 112 ASP A CA 1
ATOM 871 C C . ASP A 1 112 ? 7.445 3.967 1.364 1.00 97.12 112 ASP A C 1
ATOM 873 O O . ASP A 1 112 ? 7.307 4.346 2.531 1.00 97.12 112 ASP A O 1
ATOM 877 N N . VAL A 1 113 ? 7.778 2.717 1.055 1.00 96.44 113 VAL A N 1
ATOM 878 C CA . VAL A 1 113 ? 7.991 1.656 2.050 1.00 96.44 113 VAL A CA 1
ATOM 879 C C . VAL A 1 113 ? 9.464 1.330 2.269 1.00 96.44 113 VAL A C 1
ATOM 881 O O . VAL A 1 113 ? 9.779 0.379 2.984 1.00 96.44 113 VAL A O 1
ATOM 884 N N . GLY A 1 114 ? 10.373 2.096 1.667 1.00 92.56 114 GLY A N 1
ATOM 885 C CA . GLY A 1 114 ? 11.797 1.828 1.750 1.00 92.56 114 GLY A CA 1
ATOM 886 C C . GLY A 1 114 ? 12.463 2.411 2.994 1.00 92.56 114 GLY A C 1
ATOM 887 O O . GLY A 1 114 ? 12.171 3.515 3.446 1.00 92.56 114 GLY A O 1
ATOM 888 N N . SER A 1 115 ? 13.380 1.648 3.585 1.00 85.81 115 SER A N 1
ATOM 889 C CA . SER A 1 115 ? 14.149 2.068 4.760 1.00 85.81 115 SER A CA 1
ATOM 890 C C . SER A 1 115 ? 15.538 2.537 4.326 1.00 85.81 115 SER A C 1
ATOM 892 O O . SER A 1 115 ? 16.489 1.760 4.335 1.00 85.81 115 SER A O 1
ATOM 894 N N . GLY A 1 116 ? 15.652 3.808 3.934 1.00 86.88 116 GLY A N 1
ATOM 895 C CA . GLY A 1 116 ? 16.908 4.416 3.464 1.00 86.88 116 GLY A CA 1
ATOM 896 C C . GLY A 1 116 ? 17.090 4.417 1.943 1.00 86.88 116 GLY A C 1
ATOM 897 O O . GLY A 1 116 ? 17.969 5.111 1.441 1.00 86.88 116 GLY A O 1
ATOM 898 N N . PHE A 1 117 ? 16.215 3.720 1.219 1.00 89.25 117 PHE A N 1
ATOM 899 C CA . PHE A 1 117 ? 16.062 3.798 -0.233 1.00 89.25 117 PHE A CA 1
ATOM 900 C C . PHE A 1 117 ? 14.615 4.145 -0.557 1.00 89.25 117 PHE A C 1
ATOM 902 O O . PHE A 1 117 ? 13.729 3.846 0.238 1.00 89.25 117 PHE A O 1
ATOM 909 N N . TYR A 1 118 ? 14.373 4.758 -1.710 1.00 94.31 118 TYR A N 1
ATOM 910 C CA . TYR A 1 118 ? 13.017 5.036 -2.168 1.00 94.31 118 TYR A CA 1
ATOM 911 C C . TYR A 1 118 ? 12.412 3.770 -2.788 1.00 94.31 118 TYR A C 1
ATOM 913 O O . TYR A 1 118 ? 12.873 3.325 -3.838 1.00 94.31 118 TYR A O 1
ATOM 921 N N . ILE A 1 119 ? 11.387 3.200 -2.150 1.00 97.56 119 ILE A N 1
ATOM 922 C CA . ILE A 1 119 ? 10.656 2.023 -2.643 1.00 97.56 119 ILE A CA 1
ATOM 923 C C . ILE A 1 119 ? 9.188 2.429 -2.804 1.00 97.56 119 ILE A C 1
ATOM 925 O O . ILE A 1 119 ? 8.392 2.296 -1.865 1.00 97.56 119 ILE A O 1
ATOM 929 N N . PRO A 1 120 ? 8.798 2.970 -3.973 1.00 98.12 120 PRO A N 1
ATOM 930 C CA . PRO A 1 120 ? 7.413 3.331 -4.216 1.00 98.12 120 PRO A CA 1
ATOM 931 C C . PRO A 1 120 ? 6.518 2.096 -4.151 1.00 98.12 120 PRO A C 1
ATOM 933 O O . PRO A 1 120 ? 6.830 1.051 -4.725 1.00 98.12 120 PRO A O 1
ATOM 936 N N . ALA A 1 121 ? 5.373 2.229 -3.488 1.00 98.44 121 ALA A N 1
ATOM 937 C CA . ALA A 1 121 ? 4.402 1.155 -3.385 1.00 98.44 121 ALA A CA 1
ATOM 938 C C . ALA A 1 121 ? 2.962 1.613 -3.635 1.00 98.44 121 ALA A C 1
ATOM 940 O O . ALA A 1 121 ? 2.571 2.758 -3.381 1.00 98.44 121 ALA A O 1
ATOM 941 N N . TYR A 1 122 ? 2.168 0.677 -4.146 1.00 98.69 122 TYR A N 1
ATOM 942 C CA . TYR A 1 122 ? 0.780 0.873 -4.547 1.00 98.69 122 TYR A CA 1
ATOM 943 C C . TYR A 1 122 ? -0.088 -0.194 -3.891 1.00 98.69 122 TYR A C 1
ATOM 945 O O . TYR A 1 122 ? 0.297 -1.356 -3.796 1.00 98.69 122 TYR A O 1
ATOM 953 N N . ILE A 1 123 ? -1.273 0.214 -3.453 1.00 98.75 123 ILE A N 1
ATOM 954 C CA . ILE A 1 123 ? -2.264 -0.667 -2.829 1.00 98.75 123 ILE A CA 1
ATOM 955 C C . ILE A 1 123 ? -3.316 -1.005 -3.877 1.00 98.75 123 ILE A C 1
ATOM 957 O O . ILE A 1 123 ? -3.868 -0.091 -4.504 1.00 98.75 123 ILE A O 1
ATOM 961 N N . THR A 1 124 ? -3.577 -2.294 -4.062 1.00 98.69 124 THR A N 1
ATOM 962 C CA . THR A 1 124 ? -4.557 -2.786 -5.024 1.00 98.69 124 THR A CA 1
ATOM 963 C C . THR A 1 124 ? -5.979 -2.802 -4.454 1.00 98.69 124 THR A C 1
ATOM 965 O O . THR A 1 124 ? -6.188 -2.733 -3.242 1.00 98.69 124 THR A O 1
ATOM 968 N N . ASP A 1 125 ? -6.974 -2.894 -5.334 1.00 98.06 125 ASP A N 1
ATOM 969 C CA . ASP A 1 125 ? -8.397 -2.997 -4.994 1.00 98.06 125 ASP A CA 1
ATOM 970 C C . ASP A 1 125 ? -8.799 -4.329 -4.335 1.00 98.06 125 ASP A C 1
ATOM 972 O O . ASP A 1 125 ? -9.837 -4.387 -3.678 1.00 98.06 125 ASP A O 1
ATOM 976 N N . ASP A 1 126 ? -7.949 -5.351 -4.449 1.00 98.00 126 ASP A N 1
ATOM 977 C CA . ASP A 1 126 ? -8.059 -6.688 -3.849 1.00 98.00 126 ASP A CA 1
ATOM 978 C C . ASP A 1 126 ? -7.060 -6.929 -2.694 1.00 98.00 126 ASP A C 1
ATOM 980 O O . ASP A 1 126 ? -6.706 -8.069 -2.377 1.00 98.00 126 ASP A O 1
ATOM 984 N N . ALA A 1 127 ? -6.629 -5.844 -2.043 1.00 98.31 127 ALA A N 1
ATOM 985 C CA . ALA A 1 127 ? -5.851 -5.847 -0.805 1.00 98.31 127 ALA A CA 1
ATOM 986 C C . ALA A 1 127 ? -4.445 -6.474 -0.898 1.00 98.31 127 ALA A C 1
ATOM 988 O O . ALA A 1 127 ? -4.003 -7.222 -0.022 1.00 98.31 127 ALA A O 1
ATOM 989 N N . TYR A 1 128 ? -3.702 -6.106 -1.938 1.00 98.69 128 TYR A N 1
ATOM 990 C CA . TYR A 1 128 ? -2.265 -6.340 -2.039 1.00 98.69 128 TYR A CA 1
ATOM 991 C C . TYR A 1 128 ? -1.485 -5.029 -2.010 1.00 98.69 128 TYR A C 1
ATOM 993 O O . TYR A 1 128 ? -1.969 -3.978 -2.427 1.00 98.69 128 TYR A O 1
ATOM 1001 N N . LEU A 1 129 ? -0.242 -5.109 -1.550 1.00 98.69 129 LEU A N 1
ATOM 1002 C CA . LEU A 1 129 ? 0.758 -4.063 -1.693 1.00 98.69 129 LEU A CA 1
ATOM 1003 C C . LEU A 1 129 ? 1.754 -4.497 -2.764 1.00 98.69 129 LEU A C 1
ATOM 1005 O O . LEU A 1 129 ? 2.356 -5.565 -2.651 1.00 98.69 129 LEU A O 1
ATOM 1009 N N . ILE A 1 130 ? 1.921 -3.678 -3.795 1.00 98.56 130 ILE A N 1
ATOM 1010 C CA . ILE A 1 130 ? 2.937 -3.873 -4.828 1.00 98.56 130 ILE A CA 1
ATOM 1011 C C . ILE A 1 130 ? 4.057 -2.876 -4.560 1.00 98.56 130 ILE A C 1
ATOM 1013 O O . ILE A 1 130 ? 3.833 -1.671 -4.670 1.00 98.56 130 ILE A O 1
ATOM 1017 N N . CYS A 1 131 ? 5.233 -3.380 -4.199 1.00 98.31 131 CYS A N 1
ATOM 1018 C CA . CYS A 1 131 ? 6.441 -2.599 -3.955 1.00 98.31 131 CYS A CA 1
ATOM 1019 C C . CYS A 1 131 ? 7.365 -2.692 -5.169 1.00 98.31 131 CYS A C 1
ATOM 1021 O O . CYS A 1 131 ? 7.515 -3.774 -5.740 1.00 98.31 131 CYS A O 1
ATOM 1023 N N . PHE A 1 132 ? 7.991 -1.577 -5.529 1.00 98.31 132 PHE A N 1
ATOM 1024 C CA . PH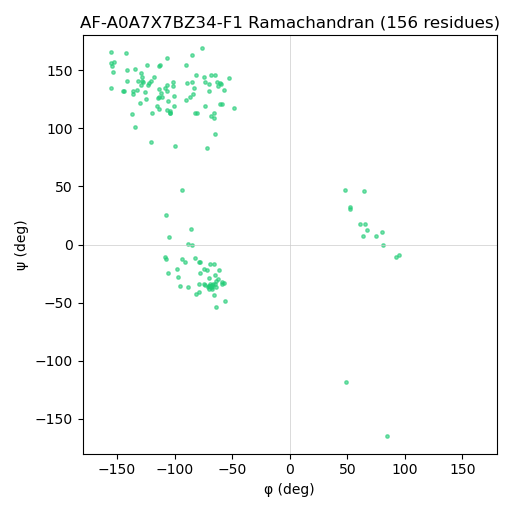E A 1 132 ? 8.894 -1.482 -6.670 1.00 98.31 132 PHE A CA 1
ATOM 1025 C C . PHE A 1 132 ? 10.274 -1.055 -6.188 1.00 98.31 132 PHE A C 1
ATOM 1027 O O . PHE A 1 132 ? 10.433 0.069 -5.715 1.00 98.31 132 PHE A O 1
ATOM 1034 N N . GLU A 1 133 ? 11.258 -1.939 -6.303 1.00 97.62 133 GLU A N 1
ATOM 1035 C CA . GLU A 1 133 ? 12.652 -1.575 -6.073 1.00 97.62 133 GLU A CA 1
ATOM 1036 C C . GLU A 1 133 ? 13.274 -1.101 -7.392 1.00 97.62 133 GLU A C 1
ATOM 1038 O O . GLU A 1 133 ? 12.978 -1.628 -8.472 1.00 97.62 133 GLU A O 1
ATOM 1043 N N . LEU A 1 134 ? 14.084 -0.046 -7.302 1.00 97.06 134 LEU A N 1
ATOM 1044 C CA . LEU A 1 134 ? 14.571 0.711 -8.450 1.00 97.06 134 LEU A CA 1
ATOM 1045 C C . LEU A 1 134 ? 16.099 0.725 -8.496 1.00 97.06 134 LEU A C 1
ATOM 1047 O O . LEU A 1 134 ? 16.749 0.917 -7.470 1.00 97.06 134 LEU A O 1
ATOM 1051 N N . GLU A 1 135 ? 16.647 0.584 -9.697 1.00 96.25 135 GLU A N 1
ATOM 1052 C CA . GLU A 1 135 ? 18.059 0.768 -10.023 1.00 96.25 135 GLU A CA 1
ATOM 1053 C C . GLU A 1 135 ? 18.124 1.706 -11.232 1.00 96.25 135 GLU A C 1
ATOM 1055 O O . GLU A 1 135 ? 17.491 1.441 -12.251 1.00 96.25 135 GLU A O 1
ATOM 1060 N N . ASP A 1 136 ? 18.806 2.847 -11.093 1.00 95.44 136 ASP A N 1
ATOM 1061 C CA . ASP A 1 136 ? 18.879 3.895 -12.125 1.00 95.44 136 ASP A CA 1
ATOM 1062 C C . ASP A 1 136 ? 17.506 4.282 -12.722 1.00 95.44 136 ASP A C 1
ATOM 1064 O O . ASP A 1 136 ? 17.332 4.368 -13.936 1.00 95.44 136 ASP A O 1
ATOM 1068 N N . ASP A 1 137 ? 16.511 4.498 -11.850 1.00 96.38 137 ASP A N 1
ATOM 1069 C CA . ASP A 1 137 ? 15.108 4.803 -12.192 1.00 96.38 137 ASP A CA 1
ATOM 1070 C C . ASP A 1 137 ? 14.352 3.695 -12.957 1.00 96.38 137 ASP A C 1
ATOM 1072 O O . ASP A 1 137 ? 13.191 3.877 -13.342 1.00 96.38 137 ASP A O 1
ATOM 1076 N N . ILE A 1 138 ? 14.953 2.516 -13.115 1.00 97.81 138 ILE A N 1
ATOM 1077 C CA . ILE A 1 138 ? 14.343 1.330 -13.716 1.00 97.81 138 ILE A CA 1
ATOM 1078 C C . ILE A 1 138 ? 13.895 0.360 -12.624 1.00 97.81 138 ILE A C 1
ATOM 1080 O O . ILE A 1 138 ? 14.616 0.087 -11.670 1.00 97.81 138 ILE A O 1
ATOM 1084 N N . VAL A 1 139 ? 12.696 -0.200 -12.771 1.00 97.94 139 VAL A N 1
ATOM 1085 C CA . VAL A 1 139 ? 12.194 -1.267 -11.896 1.00 97.94 139 VAL A CA 1
ATOM 1086 C C . VAL A 1 139 ? 13.032 -2.535 -12.083 1.00 97.94 139 VAL A C 1
ATOM 1088 O O . VAL A 1 139 ? 12.903 -3.206 -13.110 1.00 97.94 139 VAL A O 1
ATOM 1091 N N . PHE A 1 140 ? 13.844 -2.885 -11.082 1.00 97.19 140 PHE A N 1
ATOM 1092 C CA . PHE A 1 140 ? 14.659 -4.108 -11.090 1.00 97.19 140 PHE A CA 1
ATOM 1093 C C . PHE A 1 140 ? 13.997 -5.264 -10.330 1.00 97.19 140 PHE A C 1
ATOM 1095 O O . PHE A 1 140 ? 14.224 -6.427 -10.661 1.00 97.19 140 PHE A O 1
ATOM 1102 N N . GLU A 1 141 ? 13.157 -4.961 -9.335 1.00 98.00 141 GLU A N 1
ATOM 1103 C CA . GLU A 1 141 ? 12.411 -5.957 -8.565 1.00 98.00 141 GLU A CA 1
ATOM 1104 C C . GLU A 1 141 ? 10.996 -5.457 -8.251 1.00 98.00 141 GLU A C 1
ATOM 1106 O O . GLU A 1 141 ? 10.766 -4.286 -7.935 1.00 98.00 141 GLU A O 1
ATOM 1111 N N . VAL A 1 142 ? 10.025 -6.370 -8.335 1.00 98.44 142 VAL A N 1
ATOM 1112 C CA . VAL A 1 142 ? 8.636 -6.125 -7.938 1.00 98.44 142 VAL A CA 1
ATOM 1113 C C . VAL A 1 142 ? 8.211 -7.177 -6.927 1.00 98.44 142 VAL A C 1
ATOM 1115 O O . VAL A 1 142 ? 8.265 -8.381 -7.192 1.00 98.44 142 VAL A O 1
ATOM 1118 N N . ILE A 1 143 ? 7.736 -6.719 -5.771 1.00 98.25 143 ILE A N 1
ATOM 1119 C CA . ILE A 1 143 ? 7.271 -7.574 -4.677 1.00 98.25 143 ILE A CA 1
ATOM 1120 C C . ILE A 1 143 ? 5.772 -7.357 -4.495 1.00 98.25 143 ILE A C 1
ATOM 1122 O O . ILE A 1 143 ? 5.323 -6.231 -4.291 1.00 98.25 143 ILE A O 1
ATOM 1126 N N . LYS A 1 144 ? 4.991 -8.441 -4.520 1.00 98.50 144 LYS A N 1
ATOM 1127 C CA . LYS A 1 144 ? 3.568 -8.434 -4.165 1.00 98.50 144 LYS A CA 1
ATOM 1128 C C . LYS A 1 144 ? 3.392 -9.046 -2.780 1.00 98.50 144 LYS A C 1
ATOM 1130 O O . LYS A 1 144 ? 3.639 -10.238 -2.583 1.00 98.50 144 LYS A O 1
ATOM 1135 N N . ARG A 1 145 ? 2.950 -8.228 -1.830 1.00 98.38 145 ARG A N 1
ATOM 1136 C CA . ARG A 1 145 ? 2.633 -8.621 -0.453 1.00 98.38 145 ARG A CA 1
ATOM 1137 C C . ARG A 1 145 ? 1.124 -8.642 -0.247 1.00 98.38 145 ARG A C 1
ATOM 1139 O O . ARG A 1 145 ? 0.423 -7.734 -0.683 1.00 98.38 145 ARG A O 1
ATOM 1146 N N . ASP A 1 146 ? 0.637 -9.666 0.432 1.00 98.38 146 ASP A N 1
ATOM 1147 C CA . ASP A 1 146 ? -0.727 -9.756 0.930 1.00 98.38 146 ASP A CA 1
ATOM 1148 C C . ASP A 1 146 ? -0.909 -8.834 2.132 1.00 98.38 146 ASP A C 1
ATOM 1150 O O . ASP A 1 146 ? -0.221 -8.978 3.144 1.00 98.38 146 ASP A O 1
ATOM 1154 N N . LEU A 1 147 ? -1.816 -7.864 2.017 1.00 98.56 147 LEU A N 1
ATOM 1155 C CA . LEU A 1 147 ? -2.048 -6.922 3.103 1.00 98.56 147 LEU A CA 1
ATOM 1156 C C . LEU A 1 147 ? -2.899 -7.509 4.221 1.00 98.56 147 LEU A C 1
ATOM 1158 O O . LEU A 1 147 ? -2.882 -6.916 5.284 1.00 98.56 147 LEU A O 1
ATOM 1162 N N . LEU A 1 148 ? -3.592 -8.637 4.021 1.00 98.06 148 LEU A N 1
ATOM 1163 C CA . LEU A 1 148 ? -4.421 -9.275 5.054 1.00 98.06 148 LEU A CA 1
ATOM 1164 C C . LEU A 1 148 ? -3.608 -10.247 5.909 1.00 98.06 148 LEU A C 1
ATOM 1166 O O . LEU A 1 148 ? -3.853 -10.369 7.105 1.00 98.06 148 LEU A O 1
ATOM 1170 N N . THR A 1 149 ? -2.653 -10.953 5.295 1.00 97.31 149 THR A N 1
ATOM 1171 C CA . THR A 1 149 ? -1.859 -11.995 5.972 1.00 97.31 149 THR A CA 1
ATOM 1172 C C . THR A 1 149 ? -0.419 -11.583 6.247 1.00 97.31 149 THR A C 1
ATOM 1174 O O . THR A 1 149 ? 0.260 -12.243 7.026 1.00 97.31 149 THR A O 1
ATOM 1177 N N . ASN A 1 150 ? 0.043 -10.479 5.647 1.00 97.38 150 ASN A N 1
ATOM 1178 C CA . ASN A 1 150 ? 1.433 -10.023 5.657 1.00 97.38 150 ASN A CA 1
ATOM 1179 C C . ASN A 1 150 ? 2.419 -10.928 4.890 1.00 97.38 150 ASN A C 1
ATOM 1181 O O . ASN A 1 150 ? 3.632 -10.739 4.993 1.00 97.38 150 ASN A O 1
ATOM 1185 N N . ASP A 1 151 ? 1.943 -11.880 4.090 1.00 98.06 151 ASP A N 1
ATOM 1186 C CA . ASP A 1 151 ? 2.822 -12.769 3.328 1.00 98.06 151 ASP A CA 1
ATOM 1187 C C . ASP A 1 151 ? 3.327 -12.113 2.041 1.00 98.06 151 ASP A C 1
ATOM 1189 O O . ASP A 1 151 ? 2.612 -11.367 1.373 1.00 98.06 151 ASP A O 1
ATOM 1193 N N . ILE A 1 152 ? 4.557 -12.426 1.633 1.00 97.88 152 ILE A N 1
ATOM 1194 C CA . ILE A 1 152 ? 5.012 -12.142 0.267 1.00 97.88 152 ILE A CA 1
ATOM 1195 C C . ILE A 1 152 ? 4.498 -13.270 -0.624 1.00 97.88 152 ILE A C 1
ATOM 1197 O O . ILE A 1 152 ? 4.931 -14.410 -0.487 1.00 97.88 152 ILE A O 1
ATOM 1201 N N . ILE A 1 153 ? 3.585 -12.950 -1.540 1.00 97.75 153 ILE A N 1
ATOM 1202 C CA . ILE A 1 153 ? 2.931 -13.949 -2.397 1.00 97.75 153 ILE A CA 1
ATOM 1203 C C . ILE A 1 153 ? 3.566 -14.060 -3.783 1.00 97.75 153 ILE A C 1
ATOM 1205 O O . ILE A 1 153 ? 3.392 -15.069 -4.460 1.00 97.75 153 ILE A O 1
ATOM 1209 N N . ALA A 1 154 ? 4.291 -13.029 -4.218 1.00 97.88 154 ALA A N 1
ATOM 1210 C CA . ALA A 1 154 ? 5.063 -13.068 -5.449 1.00 97.88 154 ALA A CA 1
ATOM 1211 C C . ALA A 1 154 ? 6.240 -12.094 -5.386 1.00 97.88 154 ALA A C 1
ATOM 1213 O O . ALA A 1 154 ? 6.165 -11.029 -4.767 1.00 97.88 154 ALA A O 1
ATOM 1214 N N . ARG A 1 155 ? 7.315 -12.471 -6.071 1.00 98.00 155 ARG A N 1
ATOM 1215 C CA . ARG A 1 155 ? 8.517 -11.672 -6.275 1.00 98.00 155 ARG A CA 1
ATOM 1216 C C . ARG A 1 155 ? 9.029 -11.952 -7.678 1.00 98.00 155 ARG A C 1
ATOM 1218 O O . ARG A 1 155 ? 9.116 -13.116 -8.063 1.00 98.00 155 ARG A O 1
ATOM 1225 N N . VAL A 1 156 ? 9.345 -10.899 -8.416 1.00 97.25 156 VAL A N 1
ATOM 1226 C CA . VAL A 1 156 ? 9.945 -10.985 -9.751 1.00 97.25 156 VAL A CA 1
ATOM 1227 C C . VAL A 1 156 ? 11.124 -10.027 -9.802 1.00 97.25 156 VAL A C 1
ATOM 1229 O O . VAL A 1 156 ? 11.004 -8.893 -9.345 1.00 97.25 156 VAL A O 1
ATOM 1232 N N . ASN A 1 157 ? 12.256 -10.493 -10.311 1.00 94.38 157 ASN A N 1
ATOM 1233 C CA . ASN A 1 157 ? 13.484 -9.719 -10.437 1.00 94.38 157 ASN A CA 1
ATOM 1234 C C . ASN A 1 157 ? 14.205 -10.069 -11.744 1.00 94.38 157 ASN A C 1
ATOM 1236 O O . ASN A 1 157 ? 13.849 -11.046 -12.411 1.00 94.38 157 ASN A O 1
ATOM 1240 N N . ASN A 1 158 ? 15.150 -9.210 -12.123 1.00 82.44 158 ASN A N 1
ATOM 1241 C CA . ASN A 1 158 ? 16.019 -9.381 -13.287 1.00 82.44 158 ASN A CA 1
ATOM 1242 C C . ASN A 1 158 ? 17.291 -10.168 -12.934 1.00 82.44 158 ASN A C 1
ATOM 1244 O O . ASN A 1 158 ? 17.755 -10.043 -11.778 1.00 82.44 158 ASN A O 1
#

Secondary structure (DSSP, 8-state):
-HHHHHHHHHHHHHHT------S--TT-BHHHHHHH---SEEETTEEEEEETTEEEEEEEETTEEEEEEEE-TT--EEEEES--PBPP--GGGGTT-BHHHHHHHH-S-SEE--SSS--EEEEBTTSEEEEEEEETTEEEEEEEEETTT--EEEEEE-